Protein AF-D0TTM0-F1 (afdb_monomer_lite)

Structure (mmCIF, N/CA/C/O backbone):
data_AF-D0TTM0-F1
#
_entry.id   AF-D0TTM0-F1
#
loop_
_atom_site.group_PDB
_atom_site.id
_atom_site.type_symbol
_atom_site.label_atom_id
_atom_site.label_alt_id
_atom_site.label_comp_id
_atom_site.label_asym_id
_atom_site.label_entity_id
_atom_site.label_seq_id
_atom_site.pdbx_PDB_ins_code
_atom_site.Cartn_x
_atom_site.Cartn_y
_atom_site.Cartn_z
_atom_site.occupancy
_atom_site.B_iso_or_equiv
_atom_site.auth_seq_id
_atom_site.auth_comp_id
_atom_site.auth_asym_id
_atom_site.auth_atom_id
_atom_site.pdbx_PDB_model_num
ATOM 1 N N . MET A 1 1 ? -2.016 -12.793 26.500 1.00 38.91 1 MET A N 1
ATOM 2 C CA . MET A 1 1 ? -1.602 -12.197 25.210 1.00 38.91 1 MET A CA 1
ATOM 3 C C . MET A 1 1 ? -2.798 -11.414 24.697 1.00 38.91 1 MET A C 1
ATOM 5 O O . MET A 1 1 ? -3.877 -11.993 24.706 1.00 38.91 1 MET A O 1
ATOM 9 N N . LYS A 1 2 ? -2.656 -10.121 24.372 1.00 45.81 2 LYS A N 1
ATOM 10 C CA . LYS A 1 2 ? -3.757 -9.346 23.771 1.00 45.81 2 LYS A CA 1
ATOM 11 C C . LYS A 1 2 ? -4.109 -9.945 22.411 1.00 45.81 2 LYS A C 1
ATOM 13 O O . LYS A 1 2 ? -3.212 -10.416 21.710 1.00 45.81 2 LYS A O 1
ATOM 18 N N . ASN A 1 3 ? -5.395 -9.980 22.080 1.00 46.81 3 ASN A N 1
ATOM 19 C CA . ASN A 1 3 ? -5.863 -10.449 20.782 1.00 46.81 3 ASN A CA 1
ATOM 20 C C . ASN A 1 3 ? -5.229 -9.573 19.681 1.00 46.81 3 ASN A C 1
ATOM 22 O O . ASN A 1 3 ? -5.336 -8.355 19.777 1.00 46.81 3 ASN A O 1
ATOM 26 N N . PRO A 1 4 ? -4.577 -10.130 18.646 1.00 54.12 4 PRO A N 1
ATOM 27 C CA . PRO A 1 4 ? -4.038 -9.325 17.547 1.00 54.12 4 PRO A CA 1
ATOM 28 C C . PRO A 1 4 ? -5.114 -8.521 16.792 1.00 54.12 4 PRO A C 1
ATOM 30 O O . PRO A 1 4 ? -4.774 -7.545 16.135 1.00 54.12 4 PRO A O 1
ATOM 33 N N . ASN A 1 5 ? -6.398 -8.877 16.934 1.00 54.50 5 ASN A N 1
ATOM 34 C CA . ASN A 1 5 ? -7.537 -8.122 16.402 1.00 54.50 5 ASN A CA 1
ATOM 35 C C . ASN A 1 5 ? -8.112 -7.085 17.394 1.00 54.50 5 ASN A C 1
ATOM 37 O O . ASN A 1 5 ? -9.159 -6.499 17.120 1.00 54.50 5 ASN A O 1
ATOM 41 N N . GLU A 1 6 ? -7.499 -6.870 18.566 1.00 49.47 6 GLU A N 1
ATOM 42 C CA . GLU A 1 6 ? -7.851 -5.733 19.427 1.00 49.47 6 GLU A CA 1
ATOM 43 C C . GLU A 1 6 ? -7.362 -4.444 18.758 1.00 49.47 6 GLU A C 1
ATOM 45 O O . GLU A 1 6 ? -6.204 -4.052 18.890 1.00 49.47 6 GLU A O 1
ATOM 50 N N . LEU A 1 7 ? -8.272 -3.806 18.018 1.00 55.75 7 LEU A N 1
ATOM 51 C CA . LEU A 1 7 ? -8.113 -2.471 17.452 1.00 55.75 7 LEU A CA 1
ATOM 52 C C . LEU A 1 7 ? -7.523 -1.523 18.508 1.00 55.75 7 LEU A C 1
ATOM 54 O O . LEU A 1 7 ? -8.068 -1.379 19.607 1.00 55.75 7 LEU A O 1
ATOM 58 N N . SER A 1 8 ? -6.423 -0.852 18.161 1.00 56.53 8 SER A N 1
ATOM 59 C CA . SER A 1 8 ? -5.909 0.294 18.913 1.00 56.53 8 SER A CA 1
ATOM 60 C C . SER A 1 8 ? -6.884 1.457 18.724 1.00 56.53 8 SER A C 1
ATOM 62 O O . SER A 1 8 ? -6.721 2.312 17.860 1.00 56.53 8 SER A O 1
ATOM 64 N N . ALA A 1 9 ? -7.979 1.449 19.478 1.00 55.69 9 ALA A N 1
ATOM 65 C CA . ALA A 1 9 ? -8.894 2.572 19.509 1.00 55.69 9 ALA A CA 1
ATOM 66 C C . ALA A 1 9 ? -8.247 3.687 20.335 1.00 55.69 9 ALA A C 1
ATOM 68 O O . ALA A 1 9 ? -8.107 3.574 21.555 1.00 55.69 9 ALA A O 1
ATOM 69 N N . THR A 1 10 ? -7.853 4.777 19.681 1.00 56.28 10 THR A N 1
ATOM 70 C CA . THR A 1 10 ? -7.468 5.994 20.396 1.00 56.28 10 THR A CA 1
ATOM 71 C C . THR A 1 10 ? -8.718 6.808 20.663 1.00 56.28 10 THR A C 1
ATOM 73 O O . THR A 1 10 ? -9.394 7.254 19.735 1.00 56.28 10 THR A O 1
ATOM 76 N N . SER A 1 11 ? -9.048 6.999 21.935 1.00 52.38 11 SER A N 1
ATOM 77 C CA . SER A 1 11 ? -10.115 7.908 22.333 1.00 52.38 11 SER A CA 1
ATOM 78 C C . SER A 1 11 ? -9.608 9.348 22.282 1.00 52.38 11 SER A C 1
ATOM 80 O O . SER A 1 11 ? -8.628 9.673 22.955 1.00 52.38 11 SER A O 1
ATOM 82 N N . SER A 1 12 ? -10.288 10.210 21.530 1.00 55.41 12 SER A N 1
ATOM 83 C CA . SER A 1 12 ? -10.062 11.656 21.553 1.00 55.41 12 SER A CA 1
ATOM 84 C C . SER A 1 12 ? -11.282 12.352 22.149 1.00 55.41 12 SER A C 1
ATOM 86 O O . SER A 1 12 ? -12.423 11.993 21.853 1.00 55.41 12 SER A O 1
ATOM 88 N N . TRP A 1 13 ? -11.046 13.338 23.011 1.00 50.69 13 TRP A N 1
ATOM 89 C CA . TRP A 1 13 ? -12.108 14.125 23.630 1.00 50.69 13 TRP A CA 1
ATOM 90 C C . TRP A 1 13 ? -12.391 15.358 22.774 1.00 50.69 13 TRP A C 1
ATOM 92 O O . TRP A 1 13 ? -11.517 16.207 22.591 1.00 50.69 13 TRP A O 1
ATOM 102 N N . ARG A 1 14 ? -13.622 15.484 22.264 1.00 58.44 14 ARG A N 1
ATOM 103 C CA . ARG A 1 14 ? -14.096 16.697 21.581 1.00 58.44 14 ARG A CA 1
ATOM 104 C C . ARG A 1 14 ? -15.241 17.296 22.397 1.00 58.44 14 ARG A C 1
ATOM 106 O O . ARG A 1 14 ? -16.402 16.962 22.199 1.00 58.44 14 ARG A O 1
ATOM 113 N N . GLY A 1 15 ? -14.910 18.157 23.358 1.00 73.75 15 GLY A N 1
ATOM 114 C CA . GLY A 1 15 ? -15.881 18.614 24.359 1.00 73.75 15 GLY A CA 1
ATOM 115 C C . GLY A 1 15 ? -16.177 17.515 25.389 1.00 73.75 15 GLY A C 1
ATOM 116 O O . GLY A 1 15 ? -15.240 16.958 25.950 1.00 73.75 15 GLY A O 1
ATOM 117 N N . ASN A 1 16 ? -17.458 17.199 25.624 1.00 74.25 16 ASN A N 1
ATOM 118 C CA . ASN A 1 16 ? -17.907 16.180 26.595 1.00 74.25 16 ASN A CA 1
ATOM 119 C C . ASN A 1 16 ? -18.178 14.790 25.984 1.00 74.25 16 ASN A C 1
ATOM 121 O O . ASN A 1 16 ? -18.629 13.893 26.695 1.00 74.25 16 ASN A O 1
ATOM 125 N N . GLU A 1 17 ? -17.919 14.592 24.690 1.00 57.47 17 GLU A N 1
ATOM 126 C CA . GLU A 1 17 ? -18.128 13.308 24.015 1.00 57.47 17 GLU A CA 1
ATOM 127 C C . GLU A 1 17 ? -16.797 12.594 23.745 1.00 57.47 17 GLU A C 1
ATOM 129 O O . GLU A 1 17 ? -15.847 13.176 23.209 1.00 57.47 17 GLU A O 1
ATOM 134 N N . LEU A 1 18 ? -16.750 11.309 24.113 1.00 59.59 18 LEU A N 1
ATOM 135 C CA . LEU A 1 18 ? -15.688 10.380 23.737 1.00 59.59 18 LEU A CA 1
ATOM 136 C C . LEU A 1 18 ? -15.888 9.962 22.281 1.00 59.59 18 LEU A C 1
ATOM 138 O O . LEU A 1 18 ? -16.827 9.230 21.972 1.00 59.59 18 LEU A O 1
ATOM 142 N N . GLN A 1 19 ? -14.988 10.384 21.394 1.00 64.69 19 GLN A N 1
ATOM 143 C CA . GLN A 1 19 ? -14.925 9.841 20.041 1.00 64.69 19 GLN A CA 1
ATOM 144 C C . GLN A 1 19 ? -13.886 8.723 20.003 1.00 64.69 19 GLN A C 1
ATOM 146 O O . GLN A 1 19 ? -12.699 8.947 20.252 1.00 64.69 19 GLN A O 1
ATOM 151 N N . LEU A 1 20 ? -14.343 7.508 19.703 1.00 63.66 20 LEU A N 1
ATOM 152 C CA . LEU A 1 20 ? -13.464 6.395 19.362 1.00 63.66 20 LEU A CA 1
ATOM 153 C C . LEU A 1 20 ? -13.008 6.604 17.921 1.00 63.66 20 LEU A C 1
ATOM 155 O O . LEU A 1 20 ? -13.801 6.476 16.991 1.00 63.66 20 LEU A O 1
ATOM 159 N N . ILE A 1 21 ? -11.741 6.973 17.749 1.00 64.69 21 ILE A N 1
ATOM 160 C CA . ILE A 1 21 ? -11.126 7.049 16.429 1.00 64.69 21 ILE A CA 1
ATOM 161 C C . ILE A 1 21 ? -10.521 5.677 16.163 1.00 64.69 21 ILE A C 1
ATOM 163 O O . ILE A 1 21 ? -9.617 5.234 16.876 1.00 64.69 21 ILE A O 1
ATOM 167 N N . GLU A 1 22 ? -11.058 4.991 15.160 1.00 69.69 22 GLU A N 1
ATOM 168 C CA . GLU A 1 22 ? -10.486 3.746 14.665 1.00 69.69 22 GLU A CA 1
ATOM 169 C C . GLU A 1 22 ? -9.148 4.075 13.991 1.00 69.69 22 GLU A C 1
ATOM 171 O O . GLU A 1 22 ? -9.112 4.754 12.962 1.00 69.69 22 GLU A O 1
ATOM 176 N N . GLN A 1 23 ? -8.037 3.654 14.600 1.00 73.44 23 GLN A N 1
ATOM 177 C CA . GLN A 1 23 ? -6.732 3.768 13.960 1.00 73.44 23 GLN A CA 1
ATOM 178 C C . GLN A 1 23 ? -6.637 2.706 12.873 1.00 73.44 23 GLN A C 1
ATOM 180 O O . GLN A 1 23 ? -6.579 1.511 13.163 1.00 73.44 23 GLN A O 1
ATOM 185 N N . LYS A 1 24 ? -6.632 3.153 11.619 1.00 86.94 24 LYS A N 1
ATOM 186 C CA . LYS A 1 24 ? -6.326 2.285 10.489 1.00 86.94 24 LYS A CA 1
A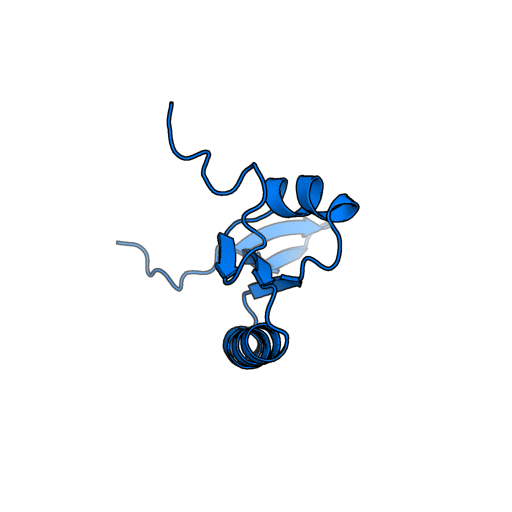TOM 187 C C . LYS A 1 24 ? -4.820 2.156 10.353 1.00 86.94 24 LYS A C 1
ATOM 189 O O . LYS A 1 24 ? -4.127 3.167 10.420 1.00 86.94 24 LYS A O 1
ATOM 194 N N . ALA A 1 25 ? -4.334 0.940 10.135 1.00 89.25 25 ALA A N 1
ATOM 195 C CA . ALA A 1 25 ? -2.926 0.746 9.819 1.00 89.25 25 ALA A CA 1
ATOM 196 C C . ALA A 1 25 ? -2.659 1.222 8.386 1.00 89.25 25 ALA A C 1
ATOM 198 O O . ALA A 1 25 ? -3.408 0.883 7.462 1.00 89.25 25 ALA A O 1
ATOM 199 N N . ASN A 1 26 ? -1.604 2.007 8.208 1.00 92.12 26 ASN A N 1
ATOM 200 C CA . ASN A 1 26 ? -1.193 2.549 6.929 1.00 92.12 26 ASN A CA 1
ATOM 201 C C . ASN A 1 26 ? -0.274 1.561 6.196 1.00 92.12 26 ASN A C 1
ATOM 203 O O . ASN A 1 26 ? 0.837 1.264 6.640 1.00 92.12 26 ASN A O 1
ATOM 207 N N . ILE A 1 27 ? -0.739 1.040 5.063 1.00 93.25 27 ILE A N 1
ATOM 208 C CA . ILE A 1 27 ? -0.010 0.086 4.229 1.00 93.25 27 ILE A CA 1
ATOM 209 C C . ILE A 1 27 ? 0.405 0.767 2.933 1.00 93.25 27 ILE A C 1
ATOM 211 O O . ILE A 1 27 ? -0.433 1.217 2.154 1.00 93.25 27 ILE A O 1
ATOM 215 N N . VAL A 1 28 ? 1.699 0.728 2.635 1.00 92.56 28 VAL A N 1
ATOM 216 C CA . VAL A 1 28 ? 2.241 1.248 1.379 1.00 92.56 28 VAL A CA 1
ATOM 217 C C . VAL A 1 28 ? 2.597 0.108 0.432 1.00 92.56 28 VAL A C 1
ATOM 219 O O . VAL A 1 28 ? 3.316 -0.827 0.787 1.00 92.56 28 VAL A O 1
ATOM 222 N N . VAL A 1 29 ? 2.108 0.183 -0.807 1.00 91.00 29 VAL A N 1
ATOM 223 C CA . VAL A 1 29 ? 2.281 -0.862 -1.825 1.00 91.00 29 VAL A CA 1
ATOM 224 C C . VAL A 1 29 ? 3.085 -0.333 -3.012 1.00 91.00 29 VAL A C 1
ATOM 226 O O . VAL A 1 29 ? 2.606 0.487 -3.798 1.00 91.00 29 VAL A O 1
ATOM 229 N N . GLY A 1 30 ? 4.301 -0.856 -3.184 1.00 88.00 30 GLY A N 1
ATOM 230 C CA . GLY A 1 30 ? 5.205 -0.545 -4.294 1.00 88.00 30 GLY A CA 1
ATOM 231 C C . GLY A 1 30 ? 5.422 -1.758 -5.195 1.00 88.00 30 GLY A C 1
ATOM 232 O O . GLY A 1 30 ? 6.293 -2.587 -4.943 1.00 88.00 30 GLY A O 1
ATOM 233 N N . VAL A 1 31 ? 4.624 -1.894 -6.257 1.00 86.50 31 VAL A N 1
ATOM 234 C CA . VAL A 1 31 ? 4.664 -3.080 -7.127 1.00 86.50 31 VAL A CA 1
ATOM 235 C C . VAL A 1 31 ? 4.724 -2.679 -8.592 1.00 86.50 31 VAL A C 1
ATOM 237 O O . VAL A 1 31 ? 3.804 -2.047 -9.108 1.00 86.50 31 VAL A O 1
ATOM 240 N N . ALA A 1 32 ? 5.785 -3.106 -9.279 1.00 81.69 32 ALA A N 1
ATOM 241 C CA . ALA A 1 32 ? 6.024 -2.755 -10.681 1.00 81.69 32 ALA A CA 1
ATOM 242 C C . ALA A 1 32 ? 5.019 -3.422 -11.638 1.00 81.69 32 ALA A C 1
ATOM 244 O O . ALA A 1 32 ? 4.646 -2.870 -12.671 1.00 81.69 32 ALA A O 1
ATOM 245 N N . ASN A 1 33 ? 4.561 -4.632 -11.304 1.00 86.81 33 ASN A N 1
ATOM 246 C CA . ASN A 1 33 ? 3.606 -5.359 -12.129 1.00 86.81 33 ASN A CA 1
ATOM 247 C C . ASN A 1 33 ? 2.161 -4.931 -11.816 1.00 86.81 33 ASN A C 1
ATOM 249 O O . ASN A 1 33 ? 1.642 -5.198 -10.730 1.00 86.81 33 ASN A O 1
ATOM 253 N N . SER A 1 34 ? 1.477 -4.346 -12.800 1.00 86.69 34 SER A N 1
ATOM 254 C CA . SER A 1 34 ? 0.091 -3.875 -12.664 1.00 86.69 34 SER A CA 1
ATOM 255 C C . SER A 1 34 ? -0.898 -4.979 -12.265 1.00 86.69 34 SER A C 1
ATOM 257 O O . SER A 1 34 ? -1.792 -4.743 -11.453 1.00 86.69 34 SER A O 1
ATOM 259 N N . ARG A 1 35 ? -0.721 -6.212 -12.761 1.00 91.00 35 ARG A N 1
ATOM 260 C CA . ARG A 1 35 ? -1.569 -7.359 -12.395 1.00 91.00 35 ARG A CA 1
ATOM 261 C C . ARG A 1 35 ? -1.371 -7.757 -10.933 1.00 91.00 35 ARG A C 1
ATOM 263 O O . ARG A 1 35 ? -2.349 -8.064 -10.256 1.00 91.00 35 ARG A O 1
ATOM 270 N N . THR A 1 36 ? -0.139 -7.742 -10.431 1.00 89.06 36 THR A N 1
ATOM 271 C CA . THR A 1 36 ? 0.142 -7.995 -9.010 1.00 89.06 36 THR A CA 1
ATOM 272 C C . THR A 1 36 ? -0.429 -6.882 -8.132 1.00 89.06 36 THR A C 1
ATOM 274 O O . THR A 1 36 ? -1.073 -7.186 -7.131 1.00 89.06 36 THR A O 1
ATOM 277 N N . ARG A 1 37 ? -0.300 -5.613 -8.544 1.00 88.62 37 ARG A N 1
ATOM 278 C CA . ARG A 1 37 ? -0.912 -4.468 -7.849 1.00 88.62 37 ARG A CA 1
ATOM 279 C C . ARG A 1 37 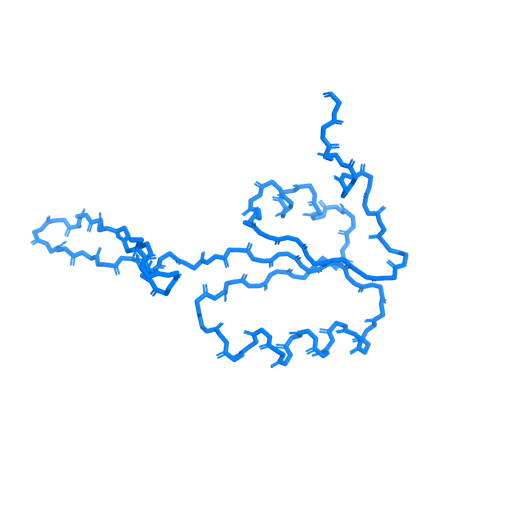? -2.431 -4.621 -7.715 1.00 88.62 37 ARG A C 1
ATOM 281 O O . ARG A 1 37 ? -2.959 -4.462 -6.621 1.00 88.62 37 ARG A O 1
ATOM 288 N N . LEU A 1 38 ? -3.124 -5.003 -8.791 1.00 91.25 38 LEU A N 1
ATOM 289 C CA . LEU A 1 38 ? -4.571 -5.257 -8.758 1.00 91.25 38 LEU A CA 1
ATOM 290 C C . LEU A 1 38 ? -4.947 -6.395 -7.802 1.00 91.25 38 LEU A C 1
ATOM 292 O O . LEU A 1 38 ? -5.909 -6.277 -7.049 1.00 91.25 38 LEU A O 1
ATOM 296 N N . ARG A 1 39 ? -4.181 -7.492 -7.806 1.00 93.56 39 ARG A N 1
ATOM 297 C CA . ARG A 1 39 ? -4.418 -8.629 -6.901 1.00 93.56 39 ARG A CA 1
ATOM 298 C C . ARG A 1 39 ? -4.265 -8.233 -5.434 1.00 93.56 39 ARG A C 1
ATOM 300 O O . ARG A 1 39 ? -5.082 -8.647 -4.619 1.00 93.56 39 ARG A O 1
ATOM 307 N N . ILE A 1 40 ? -3.257 -7.421 -5.115 1.00 92.69 40 ILE A N 1
ATOM 308 C CA . ILE A 1 40 ? -3.062 -6.879 -3.765 1.00 92.69 40 ILE A CA 1
ATOM 309 C C . ILE A 1 40 ? -4.227 -5.964 -3.387 1.00 92.69 40 ILE A C 1
ATOM 311 O O . ILE A 1 40 ? -4.754 -6.099 -2.289 1.00 92.69 40 ILE A O 1
ATOM 315 N N . GLY A 1 41 ? -4.700 -5.116 -4.304 1.00 91.88 41 GLY A N 1
ATOM 316 C CA . GLY A 1 41 ? -5.853 -4.257 -4.035 1.00 91.88 41 GLY A CA 1
ATOM 317 C C . GLY A 1 41 ? -7.126 -5.019 -3.707 1.00 91.88 41 GLY A C 1
ATOM 318 O O . GLY A 1 41 ? -7.783 -4.692 -2.727 1.00 91.88 41 GLY A O 1
ATOM 319 N N . VAL A 1 42 ? -7.425 -6.089 -4.444 1.00 94.81 42 VAL A N 1
ATOM 320 C CA . VAL A 1 42 ? -8.575 -6.960 -4.143 1.00 94.81 42 VAL A CA 1
ATOM 321 C C . VAL A 1 42 ? -8.412 -7.697 -2.808 1.00 94.81 42 VAL A C 1
ATOM 323 O O . VAL A 1 42 ? -9.402 -7.998 -2.144 1.00 94.81 42 VAL A O 1
ATOM 326 N N . LEU A 1 43 ? -7.180 -8.031 -2.415 1.00 93.62 43 LEU A N 1
ATOM 327 C CA . LEU A 1 43 ? -6.917 -8.690 -1.138 1.00 93.62 43 LEU A CA 1
ATOM 328 C C . LEU A 1 43 ? -7.115 -7.723 0.032 1.00 93.62 43 LEU A C 1
ATOM 330 O O . LEU A 1 43 ? -7.854 -8.043 0.959 1.00 93.62 43 LEU A O 1
ATOM 334 N N . LEU A 1 44 ? -6.475 -6.554 -0.026 1.00 93.50 44 LEU A N 1
ATOM 335 C CA . LEU A 1 44 ? -6.500 -5.575 1.057 1.00 93.50 44 LEU A CA 1
ATOM 336 C C . LEU A 1 44 ? -7.858 -4.879 1.181 1.00 93.50 44 LEU A C 1
ATOM 338 O O . LEU A 1 44 ? -8.253 -4.545 2.288 1.00 93.50 44 LEU A O 1
ATOM 342 N N . SER A 1 45 ? -8.634 -4.751 0.098 1.00 91.19 45 SER A N 1
ATOM 343 C CA . SER A 1 45 ? -9.980 -4.163 0.167 1.00 91.19 45 SER A CA 1
ATOM 344 C C . SER A 1 45 ? -10.978 -4.983 0.994 1.00 91.19 45 SER A C 1
ATOM 346 O O . SER A 1 45 ? -12.086 -4.515 1.243 1.00 91.19 45 SER A O 1
ATOM 348 N N . LYS A 1 46 ? -10.631 -6.217 1.384 1.00 93.50 46 LYS A N 1
ATOM 349 C CA . LYS A 1 46 ? -11.437 -7.041 2.298 1.00 93.50 46 LYS A CA 1
ATOM 350 C C . LYS A 1 46 ? -11.316 -6.611 3.761 1.00 93.50 46 LYS A C 1
ATOM 352 O O . LYS A 1 46 ? -12.126 -7.053 4.568 1.00 93.50 46 LYS A O 1
ATOM 357 N N . TYR A 1 47 ? -10.321 -5.789 4.074 1.00 89.94 47 TYR A N 1
ATOM 358 C CA . TYR A 1 47 ? -9.936 -5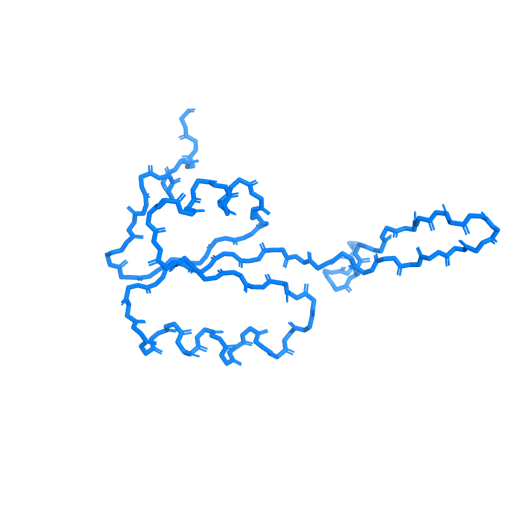.399 5.423 1.00 89.94 47 TYR A CA 1
ATOM 359 C C . TYR A 1 47 ? -10.087 -3.883 5.555 1.00 89.94 47 TYR A C 1
ATOM 361 O O . TYR A 1 47 ? -9.297 -3.110 5.012 1.00 89.94 47 TYR A O 1
ATOM 369 N N . SER A 1 48 ? -11.153 -3.440 6.222 1.00 86.12 48 SER A N 1
ATOM 370 C CA . SER A 1 48 ? -11.456 -2.013 6.386 1.00 86.12 48 SER A CA 1
ATOM 371 C C . SER A 1 48 ? -10.516 -1.304 7.360 1.00 86.12 48 SER A C 1
ATOM 373 O O 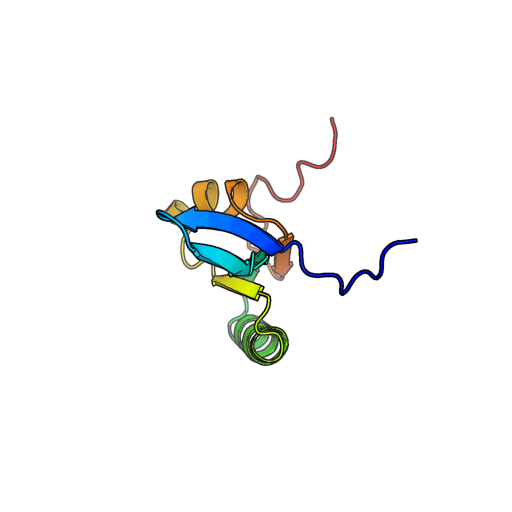. SER A 1 48 ? -10.445 -0.071 7.334 1.00 86.12 48 SER A O 1
ATOM 375 N N . GLU A 1 49 ? -9.811 -2.074 8.191 1.00 86.81 49 GLU A N 1
ATOM 376 C CA . GLU A 1 49 ? -8.801 -1.623 9.148 1.00 86.81 49 GLU A CA 1
ATOM 377 C C . GLU A 1 49 ? -7.515 -1.112 8.482 1.00 86.81 49 GLU A C 1
ATOM 379 O O . GLU A 1 49 ? -6.666 -0.535 9.158 1.00 86.81 49 GLU A O 1
ATOM 384 N N . TYR A 1 50 ? -7.360 -1.299 7.169 1.00 91.31 50 TYR A N 1
ATOM 385 C CA . TYR A 1 50 ? -6.194 -0.834 6.429 1.00 91.31 50 TYR A CA 1
ATOM 386 C C . TYR A 1 50 ? -6.518 0.402 5.593 1.00 91.31 50 TYR 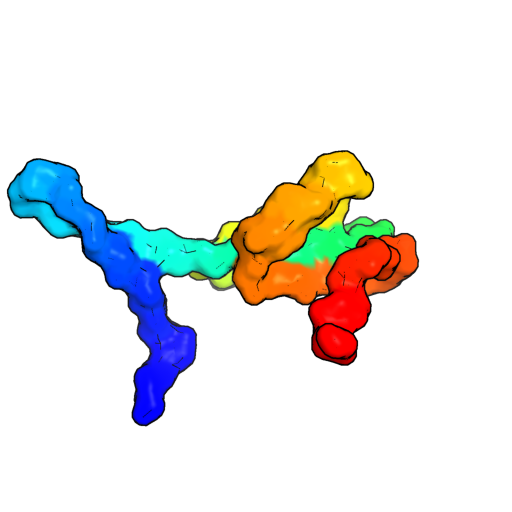A C 1
ATOM 388 O O . TYR A 1 50 ? -7.480 0.435 4.821 1.00 91.31 50 TYR A O 1
ATOM 396 N N . GLN A 1 51 ? -5.675 1.419 5.725 1.00 92.06 51 GLN A N 1
ATOM 397 C CA . GLN A 1 51 ? -5.524 2.470 4.729 1.00 92.06 51 GLN A CA 1
ATOM 398 C C . GLN A 1 51 ? -4.401 2.039 3.789 1.00 92.06 51 GLN A C 1
ATOM 400 O O . GLN A 1 51 ? -3.350 1.613 4.253 1.00 92.06 51 GLN A O 1
ATOM 405 N N . VAL A 1 52 ? -4.633 2.078 2.476 1.00 92.62 52 VAL A N 1
ATOM 406 C CA . VAL A 1 52 ? -3.674 1.543 1.502 1.00 92.62 52 VAL A CA 1
ATOM 407 C C . VAL A 1 52 ? -3.299 2.604 0.484 1.00 92.62 52 VAL A C 1
ATOM 409 O O . VAL A 1 52 ? -4.132 2.989 -0.338 1.00 92.62 52 VAL A O 1
ATOM 412 N N . ASP A 1 53 ? -2.028 2.986 0.485 1.00 91.94 53 ASP A N 1
ATOM 413 C CA . ASP A 1 53 ? -1.446 3.912 -0.478 1.00 91.94 53 ASP A CA 1
ATOM 414 C C . ASP A 1 53 ? -0.557 3.165 -1.473 1.00 91.94 53 ASP A C 1
ATOM 416 O O . ASP A 1 53 ? 0.264 2.315 -1.126 1.00 91.94 53 ASP A O 1
ATOM 420 N N . TYR A 1 54 ? -0.720 3.472 -2.758 1.00 88.81 54 TYR A N 1
ATOM 421 C CA . TYR A 1 54 ? 0.049 2.829 -3.817 1.00 88.81 54 TYR A CA 1
ATOM 422 C C . TYR A 1 54 ? 1.076 3.788 -4.384 1.00 88.81 54 TYR A C 1
ATOM 424 O O . TYR A 1 54 ? 0.714 4.814 -4.960 1.00 88.81 54 TYR A O 1
ATOM 432 N N . ILE A 1 55 ? 2.345 3.392 -4.329 1.00 86.25 55 ILE A N 1
ATOM 433 C CA . ILE A 1 55 ? 3.425 4.180 -4.914 1.00 86.25 55 ILE A CA 1
ATOM 434 C C . ILE A 1 55 ? 3.243 4.195 -6.432 1.00 86.25 55 ILE A C 1
ATOM 436 O O . ILE A 1 55 ? 3.231 3.154 -7.098 1.00 86.25 55 ILE A O 1
ATOM 440 N N . SER A 1 56 ? 3.071 5.400 -6.965 1.00 76.00 56 SER A N 1
ATOM 441 C CA . SER A 1 56 ? 2.934 5.653 -8.397 1.00 76.00 56 SER A CA 1
ATOM 442 C C . SER A 1 56 ? 4.188 6.293 -9.001 1.00 76.00 56 SER A C 1
ATOM 444 O O . SER A 1 56 ? 4.423 6.161 -10.201 1.00 76.00 56 SER A O 1
ATOM 446 N N . SER A 1 57 ? 5.012 6.932 -8.163 1.00 71.19 57 SER A N 1
ATOM 447 C CA . SER A 1 57 ? 6.183 7.716 -8.552 1.00 71.19 57 SER A CA 1
ATOM 448 C C . SER A 1 57 ? 7.251 7.721 -7.449 1.00 71.19 57 SER A C 1
ATOM 450 O O . SER A 1 57 ? 6.924 7.549 -6.277 1.00 71.19 57 SER A O 1
ATOM 452 N N . GLU A 1 58 ? 8.523 7.953 -7.799 1.00 70.12 58 GLU A N 1
ATOM 453 C CA . GLU A 1 58 ? 9.617 8.050 -6.813 1.00 70.12 58 GLU A CA 1
ATOM 454 C C . GLU A 1 58 ? 9.511 9.287 -5.906 1.00 70.12 58 GLU A C 1
ATOM 456 O O . GLU A 1 58 ? 9.969 9.257 -4.764 1.00 70.12 58 GLU A O 1
ATOM 461 N N . SER A 1 59 ? 8.897 10.371 -6.393 1.00 71.00 59 SER A N 1
ATOM 462 C CA . SER A 1 59 ? 8.759 11.633 -5.654 1.00 71.00 59 SER A CA 1
ATOM 463 C C . SER A 1 59 ? 7.861 11.522 -4.424 1.00 71.00 59 SER A C 1
ATOM 465 O O . SER A 1 59 ? 8.043 12.262 -3.463 1.00 71.00 59 SER A O 1
ATOM 467 N N . GLU A 1 60 ? 6.898 10.602 -4.443 1.00 69.31 60 GLU A N 1
ATOM 468 C CA . GLU A 1 60 ? 5.947 10.395 -3.344 1.00 69.31 60 GLU A CA 1
ATOM 469 C C . GLU A 1 60 ? 6.486 9.411 -2.299 1.00 69.31 60 GLU A C 1
ATOM 471 O O . GLU A 1 60 ? 5.976 9.331 -1.181 1.00 69.31 60 GLU A O 1
ATOM 476 N N . THR A 1 61 ? 7.533 8.659 -2.643 1.00 78.50 61 THR A N 1
ATOM 477 C CA . THR A 1 61 ? 7.880 7.468 -1.882 1.00 78.50 61 THR A CA 1
ATOM 478 C C . THR A 1 61 ? 8.477 7.758 -0.512 1.00 78.50 61 THR A C 1
ATOM 480 O O . THR A 1 61 ? 8.207 7.008 0.419 1.00 78.50 61 THR A O 1
ATOM 483 N N . GLY A 1 62 ? 9.282 8.816 -0.369 1.00 80.62 62 GLY A N 1
ATOM 484 C CA . GLY A 1 62 ? 9.934 9.134 0.909 1.00 80.62 62 GLY A CA 1
ATOM 485 C C . GLY A 1 62 ? 8.916 9.347 2.029 1.00 80.62 62 GLY A C 1
ATOM 486 O O . GLY A 1 62 ? 8.955 8.650 3.037 1.00 80.62 62 GLY A O 1
ATOM 487 N N . LYS A 1 63 ? 7.942 10.231 1.787 1.00 84.44 63 LYS A N 1
ATOM 488 C CA . LYS A 1 63 ? 6.884 10.543 2.752 1.00 84.44 63 LYS A CA 1
ATOM 489 C C . LYS A 1 63 ? 5.999 9.331 3.053 1.00 84.44 63 LYS A C 1
ATOM 491 O O . LYS A 1 63 ? 5.724 9.052 4.213 1.00 84.44 63 LYS A O 1
ATOM 496 N N . LEU A 1 64 ? 5.577 8.601 2.017 1.00 86.88 64 LEU A N 1
ATOM 497 C CA . LEU A 1 64 ? 4.718 7.430 2.199 1.00 86.88 64 LEU A CA 1
ATOM 498 C C . LEU A 1 64 ? 5.412 6.348 3.036 1.00 86.88 64 LEU A C 1
ATOM 500 O O . LEU A 1 64 ? 4.782 5.767 3.907 1.00 86.88 64 LEU A O 1
ATOM 504 N N . ILE A 1 65 ? 6.707 6.098 2.813 1.00 85.81 65 ILE A N 1
ATOM 505 C CA . ILE A 1 65 ? 7.477 5.116 3.590 1.00 85.81 65 ILE A CA 1
ATOM 506 C C . ILE A 1 65 ? 7.618 5.529 5.058 1.00 85.81 65 ILE A C 1
ATOM 508 O O . ILE A 1 65 ? 7.511 4.668 5.926 1.00 85.81 65 ILE A O 1
ATOM 512 N N . GLU A 1 66 ? 7.874 6.807 5.342 1.00 87.31 66 GLU A N 1
ATOM 513 C CA . GLU A 1 66 ? 8.033 7.301 6.719 1.00 87.31 66 GLU A CA 1
ATOM 514 C C . GLU A 1 66 ? 6.750 7.166 7.549 1.00 87.31 66 GLU A C 1
ATOM 516 O O . GLU A 1 66 ? 6.817 6.894 8.745 1.00 87.31 66 GLU A O 1
ATOM 521 N N . GLU A 1 67 ? 5.589 7.332 6.914 1.00 87.88 67 GLU A N 1
ATOM 522 C CA . GLU A 1 67 ? 4.271 7.251 7.553 1.00 87.88 67 GLU A CA 1
ATOM 523 C C . GLU A 1 67 ? 3.662 5.831 7.508 1.00 87.88 67 GLU A C 1
ATOM 525 O O . GLU A 1 67 ? 2.528 5.639 7.951 1.00 87.88 67 GLU A O 1
ATOM 530 N N . ALA A 1 68 ? 4.365 4.840 6.945 1.00 90.19 68 ALA A N 1
ATOM 531 C CA . ALA A 1 68 ? 3.847 3.484 6.769 1.00 90.19 68 ALA A CA 1
ATOM 532 C C . ALA A 1 68 ? 4.033 2.617 8.021 1.00 90.19 68 ALA A C 1
ATOM 534 O O . ALA A 1 68 ? 5.137 2.488 8.547 1.00 90.19 68 ALA A O 1
ATOM 535 N N . ASP A 1 69 ? 2.980 1.896 8.405 1.00 90.81 69 ASP A N 1
ATOM 536 C CA . ASP A 1 69 ? 3.064 0.811 9.388 1.00 90.81 69 ASP A CA 1
ATOM 537 C C . ASP A 1 69 ? 3.598 -0.484 8.748 1.00 90.81 69 ASP A C 1
ATOM 539 O O . ASP A 1 69 ? 4.248 -1.303 9.403 1.00 90.81 69 ASP A O 1
ATOM 543 N N . LEU A 1 70 ? 3.328 -0.687 7.451 1.00 90.44 70 LEU A N 1
ATOM 544 C CA . LEU A 1 70 ? 3.774 -1.847 6.674 1.00 90.44 70 LEU A CA 1
ATOM 545 C C . LEU A 1 70 ? 4.029 -1.482 5.206 1.00 90.44 70 LEU A C 1
ATOM 547 O O . LEU A 1 70 ? 3.250 -0.766 4.581 1.00 90.44 70 LEU A O 1
ATOM 551 N N . ILE A 1 71 ? 5.079 -2.061 4.617 1.00 91.38 71 ILE A N 1
ATOM 552 C CA . ILE A 1 71 ? 5.424 -1.884 3.200 1.00 91.38 71 ILE A CA 1
ATOM 553 C C . ILE A 1 71 ? 5.375 -3.232 2.471 1.00 91.38 71 ILE A C 1
ATOM 555 O O . ILE A 1 71 ? 6.011 -4.199 2.889 1.00 91.38 71 ILE A O 1
ATOM 559 N N . ILE A 1 72 ? 4.660 -3.285 1.343 1.00 90.25 72 ILE A N 1
ATOM 560 C CA . ILE A 1 72 ? 4.571 -4.454 0.456 1.00 90.25 72 ILE A CA 1
ATOM 561 C C . ILE A 1 72 ? 5.225 -4.120 -0.889 1.00 90.25 72 ILE A C 1
ATOM 563 O O . ILE A 1 72 ? 4.723 -3.288 -1.648 1.00 90.25 72 ILE A O 1
ATOM 567 N N . GLY A 1 73 ? 6.327 -4.805 -1.208 1.00 85.88 73 GLY A N 1
ATOM 568 C CA . GLY A 1 73 ? 7.092 -4.609 -2.445 1.00 85.88 73 GLY A CA 1
ATOM 569 C C . GLY A 1 73 ? 7.194 -5.869 -3.311 1.00 85.88 73 GLY A C 1
ATOM 570 O O . GLY A 1 73 ? 7.395 -6.960 -2.779 1.00 85.88 73 GLY A O 1
ATOM 571 N N . ALA A 1 74 ? 7.075 -5.741 -4.642 1.00 78.62 74 ALA A N 1
ATOM 572 C CA . ALA A 1 74 ? 7.293 -6.857 -5.581 1.00 78.62 74 ALA A CA 1
ATOM 573 C C . ALA A 1 74 ? 7.646 -6.418 -7.021 1.00 78.62 74 ALA A C 1
ATOM 575 O O . ALA A 1 74 ? 7.039 -5.501 -7.582 1.00 78.62 74 ALA A O 1
ATOM 576 N N . GLY A 1 75 ? 8.569 -7.149 -7.667 1.00 69.38 75 GLY A N 1
ATOM 577 C CA . GLY A 1 75 ? 9.149 -6.762 -8.966 1.00 69.38 75 GLY A CA 1
ATOM 578 C C . GLY A 1 75 ? 10.092 -5.564 -8.818 1.00 69.38 75 GLY A C 1
ATOM 579 O O . GLY A 1 75 ? 10.113 -4.949 -7.760 1.00 69.38 75 GLY A O 1
ATOM 580 N N . LEU A 1 76 ? 10.915 -5.254 -9.825 1.00 57.50 76 LEU A N 1
ATOM 581 C CA . LEU A 1 76 ? 11.972 -4.241 -9.713 1.00 57.50 76 LEU A CA 1
ATOM 582 C C . LEU A 1 76 ? 11.404 -2.804 -9.600 1.00 57.50 76 LEU A C 1
ATOM 584 O O . LEU A 1 76 ? 11.402 -2.044 -10.557 1.00 57.50 76 LEU A O 1
ATOM 588 N N . LEU A 1 77 ? 10.923 -2.469 -8.407 1.00 51.47 77 LEU A N 1
ATOM 589 C CA . LEU A 1 77 ? 11.057 -1.186 -7.727 1.00 51.47 77 LEU A CA 1
ATOM 590 C C . LEU A 1 77 ? 11.499 -1.502 -6.283 1.00 51.47 77 LEU A C 1
ATOM 592 O O . LE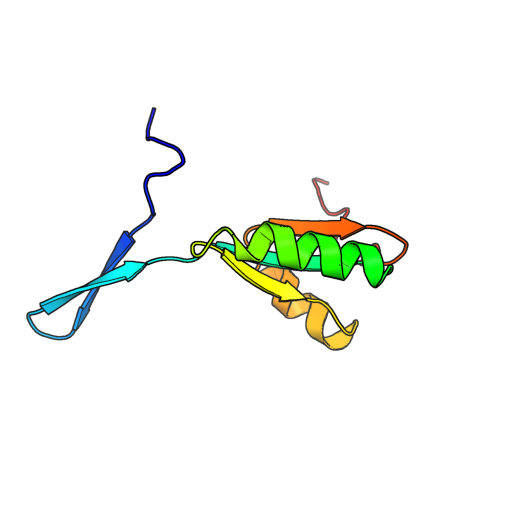U A 1 77 ? 10.708 -1.374 -5.349 1.00 51.47 77 LEU A O 1
ATOM 596 N N . PRO A 1 78 ? 12.742 -1.973 -6.056 1.00 48.25 78 PRO A N 1
ATOM 597 C CA . PRO A 1 78 ? 13.324 -1.949 -4.735 1.00 48.25 78 PRO A CA 1
ATOM 598 C C . PRO A 1 78 ? 13.802 -0.514 -4.539 1.00 48.25 78 PRO A C 1
ATOM 600 O O . PRO A 1 78 ? 14.896 -0.136 -4.960 1.00 48.25 78 PRO A O 1
ATOM 603 N N . MET A 1 79 ? 12.939 0.311 -3.955 1.00 49.22 79 MET A N 1
ATOM 604 C CA . MET A 1 79 ? 13.338 1.609 -3.430 1.00 49.22 79 MET A CA 1
ATOM 605 C C . MET A 1 79 ? 14.625 1.441 -2.616 1.00 49.22 79 MET A C 1
ATOM 607 O O . MET A 1 79 ? 14.748 0.497 -1.832 1.00 49.22 79 MET A O 1
ATOM 611 N N . LYS A 1 80 ? 15.559 2.388 -2.750 1.00 44.47 80 LYS A N 1
ATOM 612 C CA . LYS A 1 80 ? 16.834 2.442 -2.006 1.00 44.47 80 LYS A CA 1
ATOM 613 C C . LYS A 1 80 ? 16.693 2.334 -0.470 1.00 44.47 80 LYS A C 1
ATOM 615 O O . LYS A 1 80 ? 17.708 2.188 0.200 1.00 44.47 80 LYS A O 1
ATOM 620 N N . GLY A 1 81 ? 15.475 2.391 0.077 1.00 44.88 81 GLY A N 1
ATOM 621 C CA . GLY A 1 81 ? 15.166 2.275 1.506 1.00 44.88 81 GLY A CA 1
ATOM 622 C C . GLY A 1 81 ? 14.578 0.934 1.975 1.00 44.88 81 GLY A C 1
ATOM 623 O O . GLY A 1 81 ? 14.581 0.683 3.173 1.00 44.88 81 GLY A O 1
ATOM 624 N N . CYS A 1 82 ? 14.130 0.028 1.093 1.00 44.56 82 CYS A N 1
ATOM 625 C CA . CYS A 1 82 ? 13.472 -1.224 1.525 1.00 44.56 82 CYS A CA 1
ATOM 626 C C . CYS A 1 82 ? 14.432 -2.283 2.108 1.00 44.56 82 CYS A C 1
ATOM 628 O O . CYS A 1 82 ? 13.980 -3.305 2.615 1.00 44.56 82 CYS A O 1
ATOM 630 N N . TYR A 1 83 ? 15.746 -2.041 2.055 1.00 49.28 83 TYR A N 1
ATOM 631 C CA . TYR A 1 83 ? 16.778 -2.890 2.663 1.00 49.28 83 TYR A CA 1
ATOM 632 C C . TYR A 1 83 ? 17.420 -2.270 3.913 1.00 49.28 83 TYR A C 1
ATOM 634 O O . TYR A 1 83 ? 18.407 -2.807 4.411 1.00 49.28 83 TYR A O 1
ATOM 642 N N . ALA A 1 84 ? 16.889 -1.165 4.447 1.00 45.59 84 ALA A N 1
ATOM 643 C CA . ALA A 1 84 ? 17.389 -0.564 5.685 1.00 45.59 84 ALA A CA 1
ATOM 644 C C . ALA A 1 84 ? 16.863 -1.304 6.933 1.00 45.59 84 ALA A C 1
ATOM 646 O O . ALA A 1 84 ? 16.310 -0.710 7.849 1.00 45.59 84 ALA A O 1
ATOM 647 N N . GLY A 1 85 ? 17.028 -2.627 6.956 1.00 42.59 85 GLY A N 1
ATOM 648 C CA . GLY A 1 85 ? 17.011 -3.413 8.182 1.00 42.59 85 GLY A CA 1
ATOM 649 C C . GLY A 1 85 ? 18.443 -3.532 8.696 1.00 42.59 85 GLY A C 1
ATOM 650 O O . GLY A 1 85 ? 19.240 -4.243 8.096 1.00 42.59 85 GLY A O 1
ATOM 651 N N . ASN A 1 86 ? 18.735 -2.825 9.788 1.00 41.28 86 ASN A N 1
ATOM 652 C CA . ASN A 1 86 ? 19.919 -2.926 10.651 1.00 41.28 86 ASN A CA 1
ATOM 653 C C . ASN A 1 86 ? 21.309 -2.869 9.979 1.00 41.28 86 ASN A C 1
ATOM 655 O O . ASN A 1 86 ? 21.851 -3.874 9.516 1.00 41.28 86 ASN A O 1
ATOM 659 N N . ARG A 1 87 ? 21.957 -1.704 10.090 1.00 37.31 87 ARG A N 1
ATOM 660 C CA . ARG A 1 87 ? 23.393 -1.622 10.390 1.00 37.31 87 ARG A CA 1
ATOM 661 C C . ARG A 1 87 ? 23.595 -0.786 11.637 1.00 37.31 87 ARG A C 1
ATOM 663 O O . ARG A 1 87 ? 22.833 0.193 11.782 1.00 37.31 87 ARG A O 1
#

Secondary structure (DSSP, 8-state):
---TT---EEEEEETTEEEEEE--EEEEEEES-HHHHHHHHHHHTT-TTEEEEE--SGGGHHHHHHT-SEEEEESS---TTTT-S--

Radius of gyration: 16.03 Å; chains: 1; bounding box: 42×31×39 Å

Sequence (87 aa):
MKNPNELSATSSWRGNELQLIEQKANIVVGVANSRTRLRIGVLLSKYSEYQVDYISSESETGKLIEEADLIIGAGLLPMKGCYAGNR

pLDDT: mean 73.68, std 18.06, range [37.31, 94.81]

Foldseek 3Di:
DPDPPPFPFDWDDDDPDTDGDGQAAEEEEEEPDPVVVVVVVVVCVVPPSHDYHYDPDPVCPVVSVVRHPYYHYDDPPPDPCPPPDDD